Protein AF-A0A848D5L3-F1 (afdb_monomer)

InterPro domains:
  IPR059665 Lin0124, C-terminal domain [PF27405] (93-128)

pLDDT: mean 92.15, std 6.66, range [70.56, 98.25]

Radius of gyration: 46.74 Å; Cα contacts (8 Å, |Δi|>4): 109; chains: 1; bounding box: 89×37×117 Å

Mean predicted aligned error: 13.63 Å

Organism: Aneurinibacillus aneurinilyticus (NCBI:txid1391)

Secondary structure (DSSP, 8-state):
-EEEEEE-TTSBEEEEEEESS----TTEEEESS--GGGTTPEEETTTTEEEPPPPPPPPPP---HHHHHHHHHHHHHHHHHHHHHHHHHHHHHHHHHHHHHHHHHHHHHHHHHHHHHHHHHHHHTT--

Structure (mmCIF, N/CA/C/O backbone):
data_AF-A0A848D5L3-F1
#
_entry.id   AF-A0A848D5L3-F1
#
loop_
_atom_site.group_PDB
_atom_site.id
_atom_site.type_symbol
_atom_site.label_atom_id
_atom_site.label_alt_id
_atom_site.label_comp_id
_atom_site.label_asym_id
_atom_site.label_entity_id
_atom_site.label_seq_id
_atom_site.pdbx_PDB_ins_code
_atom_site.Cartn_x
_atom_site.Cartn_y
_atom_site.Cartn_z
_atom_site.occupancy
_atom_site.B_iso_or_equiv
_atom_site.auth_seq_id
_atom_site.auth_comp_id
_atom_site.auth_asym_id
_atom_site.auth_atom_id
_atom_site.pdbx_PDB_model_num
ATOM 1 N N . MET A 1 1 ? -44.422 -15.087 45.924 1.00 87.19 1 MET A N 1
ATOM 2 C CA . MET A 1 1 ? -43.324 -14.976 44.943 1.00 87.19 1 MET A CA 1
ATOM 3 C C . MET A 1 1 ? -42.078 -14.575 45.699 1.00 87.19 1 MET A C 1
ATOM 5 O O . MET A 1 1 ? -42.182 -13.724 46.573 1.00 87.19 1 MET A O 1
ATOM 9 N N . TYR A 1 2 ? -40.958 -15.224 45.410 1.00 92.81 2 TYR A N 1
ATOM 10 C CA . TYR A 1 2 ? -39.685 -15.055 46.107 1.00 92.81 2 TYR A CA 1
ATOM 11 C C . TYR A 1 2 ? -38.608 -14.722 45.079 1.00 92.81 2 TYR A C 1
ATOM 13 O O . TYR A 1 2 ? -38.515 -15.413 44.065 1.00 92.81 2 TYR A O 1
ATOM 21 N N . ASN A 1 3 ? -37.842 -13.657 45.314 1.00 94.62 3 ASN A N 1
ATOM 22 C CA . ASN A 1 3 ? -36.765 -13.226 44.426 1.00 94.62 3 ASN A CA 1
ATOM 23 C C . ASN A 1 3 ? -35.443 -13.782 44.949 1.00 94.62 3 ASN A C 1
ATOM 25 O O . ASN A 1 3 ? -35.224 -13.783 46.155 1.00 94.62 3 ASN A O 1
ATOM 29 N N . TYR A 1 4 ? -34.578 -14.244 44.060 1.00 95.00 4 TYR A N 1
ATOM 30 C CA . TYR A 1 4 ? -33.311 -14.858 44.424 1.00 95.00 4 TYR A CA 1
ATOM 31 C C . TYR A 1 4 ? -32.183 -14.368 43.529 1.00 95.00 4 TYR A C 1
ATOM 33 O O . TYR A 1 4 ? -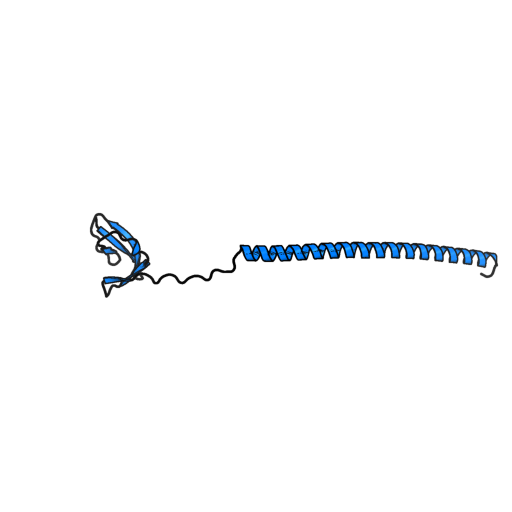32.349 -14.336 42.309 1.00 95.00 4 TYR A O 1
ATOM 41 N N . ALA A 1 5 ? -31.035 -14.066 44.130 1.00 94.75 5 ALA A N 1
ATOM 42 C CA . ALA A 1 5 ? -29.765 -13.943 43.429 1.00 94.75 5 ALA A CA 1
ATOM 43 C C . ALA A 1 5 ? -29.133 -15.332 43.286 1.00 94.75 5 ALA A C 1
ATOM 45 O O . ALA A 1 5 ? -28.942 -16.036 44.275 1.00 94.75 5 ALA A O 1
ATOM 46 N N . GLN A 1 6 ? -28.833 -15.726 42.052 1.00 95.44 6 GLN A N 1
ATOM 47 C CA . GLN A 1 6 ? -28.114 -16.952 41.733 1.00 95.44 6 GLN A CA 1
ATOM 48 C C . GLN A 1 6 ? -26.618 -16.670 41.696 1.00 95.44 6 GLN A C 1
ATOM 50 O O . GLN A 1 6 ? -26.168 -15.837 40.906 1.00 95.44 6 GLN A O 1
ATOM 55 N N . LEU A 1 7 ? -25.863 -17.387 42.518 1.00 95.19 7 LEU A N 1
ATOM 56 C CA . LEU A 1 7 ? -24.414 -17.272 42.613 1.00 95.19 7 LEU A CA 1
ATOM 57 C C . LEU A 1 7 ? -23.717 -18.349 41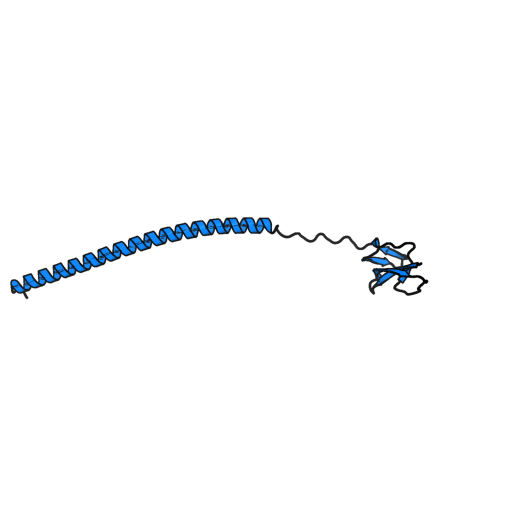.775 1.00 95.19 7 LEU A C 1
ATOM 59 O O . LEU A 1 7 ? -24.212 -19.473 41.648 1.00 95.19 7 LEU A O 1
ATOM 63 N N . ASN A 1 8 ? -22.558 -18.006 41.211 1.00 93.25 8 ASN A N 1
ATOM 64 C CA . ASN A 1 8 ? -21.613 -18.980 40.663 1.00 93.25 8 ASN A CA 1
ATOM 65 C C . ASN A 1 8 ? -20.620 -19.469 41.736 1.00 93.25 8 ASN A C 1
ATOM 67 O O . ASN A 1 8 ? -20.672 -19.052 42.888 1.00 93.25 8 ASN A O 1
ATOM 71 N N . GLU A 1 9 ? -19.680 -20.331 41.343 1.00 92.88 9 GLU A N 1
ATOM 72 C CA . GLU A 1 9 ? -18.646 -20.896 42.229 1.00 92.88 9 GLU A CA 1
ATOM 73 C C . GLU A 1 9 ? -17.712 -19.847 42.867 1.00 92.88 9 GLU A C 1
ATOM 75 O O . GLU A 1 9 ? -16.992 -20.156 43.809 1.00 92.88 9 GLU A O 1
ATOM 80 N N . SER A 1 10 ? -17.696 -18.614 42.353 1.00 90.06 10 SER A N 1
ATOM 81 C CA . SER A 1 10 ? -16.908 -17.489 42.877 1.00 90.06 10 SER A CA 1
ATOM 82 C C . SER A 1 10 ? -17.754 -16.499 43.687 1.00 90.06 10 SER A C 1
ATOM 84 O O . SER A 1 10 ? -17.321 -15.369 43.897 1.00 90.06 10 SER A O 1
ATOM 86 N N . ASN A 1 11 ? -18.964 -16.891 44.102 1.00 92.12 11 ASN A N 1
ATOM 87 C CA . ASN A 1 11 ? -19.938 -16.043 44.795 1.00 92.12 11 ASN A CA 1
ATOM 88 C C . ASN A 1 11 ? -20.358 -14.792 44.008 1.00 92.12 11 ASN A C 1
ATOM 90 O O . ASN A 1 11 ? -20.817 -13.814 44.586 1.00 92.12 11 ASN A O 1
ATOM 94 N N . ILE A 1 12 ? -20.247 -14.811 42.679 1.00 91.88 12 ILE A N 1
ATOM 95 C CA . ILE A 1 12 ? -20.699 -13.708 41.826 1.00 91.88 12 ILE A CA 1
ATOM 96 C C . ILE A 1 12 ? -22.133 -13.977 41.385 1.00 91.88 12 ILE A C 1
ATOM 98 O O . ILE A 1 12 ? -22.458 -15.075 40.923 1.00 91.88 12 ILE A O 1
ATOM 102 N N . VAL A 1 13 ? -22.984 -12.960 41.482 1.00 94.31 13 VAL A N 1
ATOM 103 C CA . VAL A 1 13 ? -24.365 -13.016 41.006 1.00 94.31 13 VAL A CA 1
ATOM 104 C C . VAL A 1 13 ? -24.380 -13.103 39.482 1.00 94.31 13 VAL A C 1
ATOM 106 O O . VAL A 1 13 ? -24.057 -12.145 38.779 1.00 94.31 13 VAL A O 1
ATOM 109 N N . VAL A 1 14 ? -24.798 -14.251 38.959 1.00 94.31 14 VAL A N 1
ATOM 110 C CA . VAL A 1 14 ? -24.908 -14.510 37.514 1.00 94.31 14 VAL A CA 1
ATOM 111 C C . VAL A 1 14 ? -26.340 -14.406 36.995 1.00 94.31 14 VAL A C 1
ATOM 113 O O . VAL A 1 14 ? -26.553 -14.319 35.788 1.00 94.31 14 VAL A O 1
ATOM 116 N N . GLY A 1 15 ? -27.333 -14.391 37.886 1.00 93.88 15 GLY A N 1
ATOM 117 C CA . GLY A 1 15 ? -28.738 -14.292 37.506 1.00 93.88 15 GLY A CA 1
ATOM 118 C C . GLY A 1 15 ? -29.640 -13.884 38.663 1.00 93.88 15 GLY A C 1
ATOM 119 O O . GLY A 1 15 ? -29.330 -14.148 39.820 1.00 93.88 15 GLY A O 1
ATOM 120 N N . ILE A 1 16 ? -30.785 -13.278 38.345 1.00 95.19 16 ILE A N 1
ATOM 121 C CA . ILE A 1 16 ? -31.872 -13.024 39.299 1.00 95.19 16 ILE A CA 1
ATOM 122 C C . ILE A 1 16 ? -33.076 -13.858 38.869 1.00 95.19 16 ILE A C 1
ATOM 124 O O . ILE A 1 16 ? -33.423 -13.908 37.690 1.00 95.19 16 ILE A O 1
ATOM 128 N N . SER A 1 17 ? -33.710 -14.557 39.803 1.00 94.56 17 SER A N 1
ATOM 129 C CA . SER A 1 17 ? -34.861 -15.418 39.524 1.00 94.56 17 SER A CA 1
ATOM 130 C C . SER A 1 17 ? -36.012 -15.146 40.464 1.00 94.56 17 SER A C 1
ATOM 132 O O . SER A 1 17 ? -35.814 -14.895 41.647 1.00 94.56 17 SER A O 1
ATOM 134 N N . GLN A 1 18 ? -37.229 -15.248 39.939 1.00 94.31 18 GLN A N 1
ATOM 135 C CA . GLN A 1 18 ? -38.452 -15.124 40.714 1.00 94.31 18 GLN A CA 1
ATOM 136 C C . GLN A 1 18 ? -39.185 -16.465 40.722 1.00 94.31 18 GLN A C 1
ATOM 138 O O . GLN A 1 18 ? -39.604 -16.965 39.681 1.00 94.31 18 GLN A O 1
ATOM 143 N N . LEU A 1 19 ? -39.333 -17.055 41.904 1.00 93.06 19 LEU A N 1
ATOM 144 C CA . LEU A 1 19 ? -39.910 -18.383 42.093 1.00 93.06 19 LEU A CA 1
ATOM 145 C C . LEU A 1 19 ? -41.243 -18.298 42.847 1.00 93.06 19 LEU A C 1
ATOM 147 O O . LEU A 1 19 ? -41.482 -17.396 43.658 1.00 93.06 19 LEU A O 1
ATOM 151 N N . SER A 1 20 ? -42.148 -19.241 42.575 1.00 92.31 20 SER A N 1
ATOM 152 C CA . SER A 1 20 ? -43.442 -19.331 43.266 1.00 92.31 20 SER A CA 1
ATOM 153 C C . SER A 1 20 ? -43.295 -19.799 44.717 1.00 92.31 20 SER A C 1
ATOM 155 O O . SER A 1 20 ? -44.045 -19.338 45.578 1.00 92.31 20 SER A O 1
ATOM 157 N N . ASN A 1 21 ? -42.289 -20.634 44.990 1.00 92.00 21 ASN A N 1
ATOM 158 C CA . ASN A 1 21 ? -42.016 -21.254 46.286 1.00 92.00 21 ASN A CA 1
ATOM 159 C C . ASN A 1 21 ? -40.642 -20.849 46.829 1.00 92.00 21 ASN A C 1
ATOM 161 O O . ASN A 1 21 ? -39.764 -20.445 46.064 1.00 92.00 21 ASN A O 1
ATOM 165 N N . LYS A 1 22 ? -40.460 -20.984 48.150 1.00 91.06 22 LYS A N 1
ATOM 166 C CA . LYS A 1 22 ? -39.141 -20.836 48.768 1.00 91.06 22 LYS A CA 1
ATOM 167 C C . LYS A 1 22 ? -38.250 -22.002 48.362 1.00 91.06 22 LYS A C 1
ATOM 169 O O . LYS A 1 22 ? -38.670 -23.156 48.428 1.00 91.06 22 LYS A O 1
ATOM 174 N N . VAL A 1 23 ? -37.030 -21.670 47.981 1.00 91.81 23 VAL A N 1
ATOM 175 C CA . VAL A 1 23 ? -35.943 -22.600 47.710 1.00 91.81 23 VAL A CA 1
ATOM 176 C C . VAL A 1 23 ? -34.845 -22.346 48.737 1.00 91.81 23 VAL A C 1
ATOM 178 O O . VAL A 1 23 ? -34.559 -21.192 49.057 1.00 91.81 23 VAL A O 1
ATOM 181 N N . ASP A 1 24 ? -34.296 -23.432 49.273 1.00 90.69 24 ASP A N 1
ATOM 182 C CA . ASP A 1 24 ? -33.191 -23.437 50.231 1.00 90.69 24 ASP A CA 1
ATOM 183 C C . ASP A 1 24 ? -31.995 -24.121 49.558 1.00 90.69 24 ASP A C 1
ATOM 185 O O . ASP A 1 24 ? -31.851 -25.344 49.586 1.00 90.69 24 ASP A O 1
ATOM 189 N N . LEU A 1 25 ? -31.227 -23.330 48.810 1.00 91.12 25 LEU A N 1
ATOM 190 C CA . LEU A 1 25 ? -30.029 -23.761 48.095 1.00 91.12 25 LEU A CA 1
ATOM 191 C C . LEU A 1 25 ? -28.907 -22.775 48.399 1.00 91.12 25 LEU A C 1
ATOM 193 O O . LEU A 1 25 ? -29.122 -21.566 48.363 1.00 91.12 25 LEU A O 1
ATOM 197 N N . SER A 1 26 ? -27.700 -23.287 48.630 1.00 89.56 26 SER A N 1
ATOM 198 C CA . SER A 1 26 ? -26.534 -22.478 49.010 1.00 89.56 26 SER A CA 1
ATOM 199 C C . SER A 1 26 ? -26.163 -21.416 47.968 1.00 89.56 26 SER A C 1
ATOM 201 O O . SER A 1 26 ? -25.651 -20.364 48.317 1.00 89.56 26 SER A O 1
ATOM 203 N N . ASN A 1 27 ? -26.459 -21.661 46.690 1.00 93.25 27 ASN A N 1
ATOM 204 C CA . ASN A 1 27 ? -26.197 -20.735 45.590 1.00 93.25 27 ASN A CA 1
ATOM 205 C C . ASN A 1 27 ? -27.382 -19.800 45.271 1.00 93.25 27 ASN A C 1
ATOM 207 O O . ASN A 1 27 ? -27.369 -19.152 44.2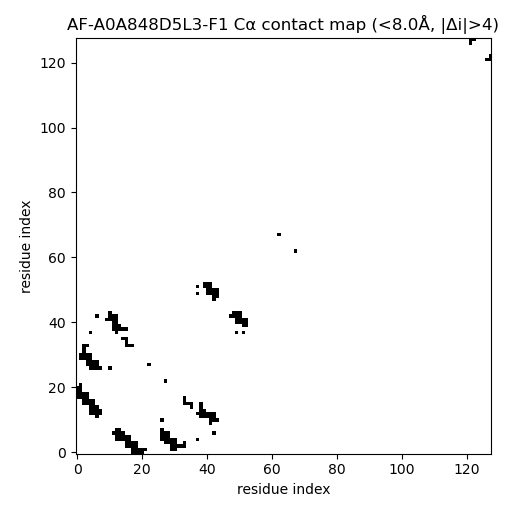23 1.00 93.25 27 ASN A O 1
ATOM 211 N N . MET A 1 28 ? -28.425 -19.762 46.109 1.00 94.00 28 MET A N 1
ATOM 212 C CA . MET A 1 28 ? -29.598 -18.904 45.923 1.00 94.00 28 MET A CA 1
ATOM 213 C C . MET A 1 28 ? -29.852 -18.041 47.160 1.00 94.00 28 MET A C 1
ATOM 215 O O . MET A 1 28 ? -30.437 -18.493 48.142 1.00 94.00 28 MET A O 1
ATOM 219 N N . ILE A 1 29 ? -29.484 -16.763 47.082 1.00 93.94 29 ILE A N 1
ATOM 220 C CA . ILE A 1 29 ? -29.689 -15.800 48.170 1.00 93.94 29 ILE A CA 1
ATOM 221 C C . ILE A 1 29 ? -31.044 -15.118 47.999 1.00 93.94 29 ILE A C 1
ATOM 223 O O . ILE A 1 29 ? -31.323 -14.552 46.941 1.00 93.94 29 ILE A O 1
ATOM 227 N N . LEU A 1 30 ? -31.904 -15.190 49.019 1.00 93.50 30 LEU A N 1
ATOM 228 C CA . LEU A 1 30 ? -33.225 -14.557 49.002 1.00 93.50 30 LEU A CA 1
ATOM 229 C C . LEU A 1 30 ? -33.083 -13.029 49.011 1.00 93.50 30 LE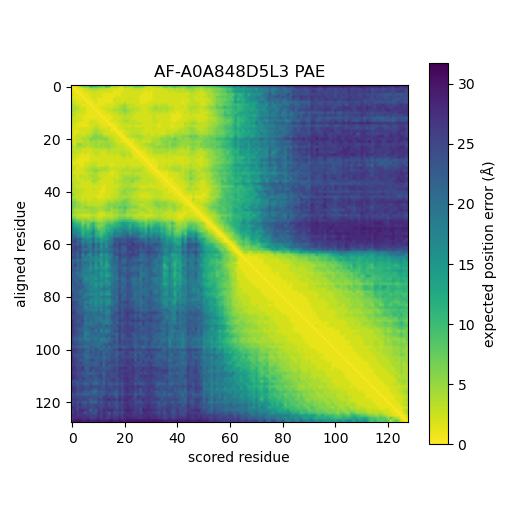U A C 1
ATOM 231 O O . LEU A 1 30 ? -32.413 -12.468 49.871 1.00 93.50 30 LEU A O 1
ATOM 235 N N . LEU A 1 31 ? -33.775 -12.365 48.091 1.00 92.44 31 LEU A N 1
ATOM 236 C CA . LEU A 1 31 ? -33.803 -10.914 47.956 1.00 92.44 31 LEU A CA 1
ATOM 237 C C . LEU A 1 31 ? -35.156 -10.351 48.394 1.00 92.44 31 LEU A C 1
ATOM 239 O O . LEU A 1 31 ? -36.210 -10.941 48.130 1.00 92.44 31 LEU A O 1
ATOM 243 N N . GLU A 1 32 ? -35.138 -9.156 48.986 1.00 91.44 32 GLU A N 1
ATOM 244 C CA . GLU A 1 32 ? -36.361 -8.416 49.321 1.00 91.44 32 GLU A CA 1
ATOM 245 C C . GLU A 1 32 ? -37.121 -7.962 48.065 1.00 91.44 32 GLU A C 1
ATOM 247 O O . GLU A 1 32 ? -38.353 -7.947 48.043 1.00 91.44 32 GLU A O 1
ATOM 252 N N . SER A 1 33 ? -36.397 -7.641 46.987 1.00 92.44 33 SER A N 1
ATOM 253 C CA . SER A 1 33 ? -36.961 -7.173 45.719 1.00 92.44 33 SER A CA 1
ATOM 254 C C . SER A 1 33 ? -36.208 -7.734 44.506 1.00 92.44 33 SER A C 1
ATOM 256 O O . SER A 1 33 ? -35.136 -8.323 44.637 1.00 92.44 33 SER A O 1
ATOM 258 N N . TYR A 1 34 ? -36.808 -7.623 43.319 1.00 91.81 34 TYR A N 1
ATOM 259 C CA . TYR A 1 34 ? -36.174 -8.044 42.070 1.00 91.81 34 TYR A CA 1
ATOM 260 C C . TYR A 1 34 ? -35.215 -6.943 41.599 1.00 91.81 34 TYR A C 1
ATOM 262 O O . TYR A 1 34 ? -35.647 -5.994 40.946 1.00 91.81 34 TYR A O 1
ATOM 270 N N . ASP A 1 35 ? -33.934 -7.062 41.957 1.00 90.06 35 ASP A N 1
ATOM 271 C CA . ASP A 1 35 ? -32.898 -6.080 41.625 1.00 90.06 35 ASP A CA 1
ATOM 272 C C . ASP A 1 35 ? -31.841 -6.670 40.686 1.00 90.06 35 ASP A C 1
ATOM 274 O O . ASP A 1 35 ? -30.989 -7.468 41.076 1.00 90.06 35 ASP A O 1
ATOM 278 N N . THR A 1 36 ? -31.894 -6.264 39.419 1.00 90.06 36 THR A N 1
ATOM 279 C CA . THR A 1 36 ? -30.919 -6.668 38.398 1.00 90.06 36 THR A CA 1
ATOM 280 C C . THR A 1 36 ? -29.592 -5.927 38.510 1.00 90.06 36 THR A C 1
ATOM 282 O O . THR A 1 36 ? -28.631 -6.324 37.858 1.00 90.06 36 THR A O 1
ATOM 285 N N . SER A 1 37 ? -29.512 -4.869 39.318 1.00 89.12 37 SER A N 1
ATOM 286 C CA . SER A 1 37 ? -28.276 -4.106 39.540 1.00 89.12 37 SER A CA 1
ATOM 287 C C . SER A 1 37 ? -27.231 -4.922 40.301 1.00 89.12 37 SER A C 1
ATOM 289 O O . SER A 1 37 ? -26.046 -4.618 40.230 1.00 89.12 37 SER A O 1
ATOM 291 N N . LEU A 1 38 ? -27.664 -5.984 40.991 1.00 89.56 38 LEU A N 1
ATOM 292 C CA . LEU A 1 38 ? -26.793 -6.938 41.672 1.00 89.56 38 LEU A CA 1
ATOM 293 C C . LEU A 1 38 ? -26.060 -7.877 40.707 1.00 89.56 38 LEU A C 1
ATOM 295 O O . LEU A 1 38 ? -25.168 -8.593 41.143 1.00 89.56 38 LEU A O 1
ATOM 299 N N . LEU A 1 39 ? -26.412 -7.918 39.416 1.00 90.31 39 LEU A N 1
ATOM 300 C CA . LEU A 1 39 ? -25.713 -8.763 38.446 1.00 90.31 39 LEU A CA 1
ATOM 301 C C . LEU A 1 39 ? -24.231 -8.379 38.366 1.00 90.31 39 LEU A C 1
ATOM 303 O O . LEU A 1 39 ? -23.883 -7.221 38.151 1.00 90.31 39 LEU A O 1
ATOM 307 N N . GLY A 1 40 ? -23.357 -9.372 38.521 1.00 89.19 40 GLY A N 1
ATOM 308 C CA . GLY A 1 40 ? -21.913 -9.172 38.592 1.00 89.19 40 GLY A CA 1
ATOM 309 C C . GLY A 1 40 ? -21.400 -8.722 39.962 1.00 89.19 40 GLY A C 1
ATOM 310 O O . GLY A 1 40 ? -20.187 -8.684 40.139 1.00 89.19 40 GLY A O 1
ATOM 311 N N . ALA A 1 41 ? -22.269 -8.423 40.935 1.00 91.62 41 ALA A N 1
ATOM 312 C CA . ALA A 1 41 ? -21.846 -8.196 42.312 1.00 91.62 41 ALA A CA 1
ATOM 313 C C . ALA A 1 41 ? -21.341 -9.502 42.940 1.00 91.62 41 ALA A C 1
ATOM 315 O O . ALA A 1 41 ? -21.850 -10.588 42.648 1.00 91.62 41 ALA A O 1
ATOM 316 N N . THR A 1 42 ? -20.358 -9.384 43.822 1.00 92.25 42 THR A N 1
ATOM 317 C CA . THR A 1 42 ? -19.860 -10.487 44.640 1.00 92.25 42 THR A CA 1
ATOM 318 C C . THR A 1 42 ? -20.643 -10.516 45.943 1.00 92.25 42 THR A C 1
ATOM 320 O O . THR A 1 42 ? -20.721 -9.511 46.642 1.00 92.25 42 THR A O 1
ATOM 323 N N . TYR A 1 43 ? -21.229 -11.656 46.278 1.00 92.38 43 TYR A N 1
ATOM 324 C CA . TYR A 1 43 ? -21.845 -11.886 47.574 1.00 92.38 43 TYR A CA 1
ATOM 325 C C . TYR A 1 43 ? -20.768 -12.240 48.601 1.00 92.38 43 TYR A C 1
ATOM 327 O O . TYR A 1 43 ? -20.004 -13.189 48.413 1.00 92.38 43 TYR A O 1
ATOM 335 N N . ASP A 1 44 ? -20.697 -11.464 49.673 1.00 91.12 44 ASP A N 1
ATOM 336 C CA . ASP A 1 44 ? -19.822 -11.727 50.806 1.00 91.12 44 ASP A CA 1
ATOM 337 C C . ASP A 1 44 ? -20.584 -12.562 51.844 1.00 91.12 44 ASP A C 1
ATOM 339 O O . ASP A 1 44 ? -21.524 -12.090 52.482 1.00 91.12 44 ASP A O 1
ATOM 343 N N . GLU A 1 45 ? -20.191 -13.827 52.000 1.00 85.81 45 GLU A N 1
ATOM 344 C CA . GLU A 1 45 ? -20.834 -14.757 52.934 1.00 85.81 45 GLU A CA 1
ATOM 345 C C . GLU A 1 45 ? -20.613 -14.385 54.407 1.00 85.81 45 GLU A C 1
ATOM 347 O O . GLU A 1 45 ? -21.407 -14.788 55.257 1.00 85.81 45 GLU A O 1
ATOM 352 N N . GLU A 1 46 ? -19.553 -13.634 54.726 1.00 86.12 46 GLU A N 1
ATOM 353 C CA . GLU A 1 46 ? -19.208 -13.275 56.104 1.00 86.12 46 GLU A CA 1
ATOM 354 C C . GLU A 1 46 ? -20.056 -12.097 56.602 1.00 86.12 46 GLU A C 1
ATOM 356 O O . GLU A 1 46 ? -20.520 -12.099 57.746 1.00 86.12 46 GLU A O 1
ATOM 361 N N . SER A 1 47 ? -20.306 -11.114 55.733 1.00 86.19 47 SER A N 1
ATOM 362 C CA . SER A 1 47 ? -21.150 -9.949 56.032 1.00 86.19 47 SER A CA 1
ATOM 363 C C . SER A 1 47 ? -22.619 -10.132 55.636 1.00 86.19 47 SER A C 1
ATOM 365 O O . SER A 1 47 ? -23.493 -9.484 56.213 1.00 86.19 47 SER A O 1
ATOM 367 N N . GLY A 1 48 ? -22.911 -11.027 54.689 1.00 86.88 48 GLY A N 1
ATOM 368 C CA . GLY A 1 48 ? -24.239 -11.195 54.100 1.00 86.88 48 GLY A CA 1
ATOM 369 C C . GLY A 1 48 ? -24.621 -10.083 53.116 1.00 86.88 48 GLY A C 1
ATOM 370 O O . GLY A 1 48 ? -25.807 -9.911 52.827 1.00 86.88 48 GLY A O 1
ATOM 371 N N . GLU A 1 49 ? -23.647 -9.315 52.617 1.00 90.19 49 GLU A N 1
ATOM 372 C CA . GLU A 1 49 ? -23.867 -8.167 51.731 1.00 90.19 49 GLU A CA 1
ATOM 373 C C . GLU A 1 49 ? -23.385 -8.419 50.292 1.00 90.19 49 GLU A C 1
ATOM 375 O O . GLU A 1 49 ? -22.504 -9.236 50.024 1.00 90.19 49 GLU A O 1
ATOM 380 N N . PHE A 1 50 ? -23.968 -7.690 49.335 1.00 91.44 50 PHE A N 1
ATOM 381 C CA . PHE A 1 50 ? -23.526 -7.697 47.939 1.00 91.44 50 PHE A CA 1
ATOM 382 C C . PHE A 1 50 ? -22.544 -6.554 47.690 1.00 91.44 50 PHE A C 1
ATOM 384 O O . PHE A 1 50 ? -22.908 -5.378 47.748 1.00 91.44 50 PHE A O 1
ATOM 391 N N . VAL A 1 51 ? -21.308 -6.903 47.348 1.00 90.06 51 VAL A N 1
ATOM 392 C CA . VAL A 1 51 ? -20.260 -5.960 46.967 1.00 90.06 51 VAL A CA 1
ATOM 393 C C . VAL A 1 51 ? -20.304 -5.767 45.449 1.00 90.06 51 VAL A C 1
ATOM 395 O O . VAL A 1 51 ? -20.064 -6.722 44.705 1.00 90.06 51 VAL A O 1
ATOM 398 N N . PRO A 1 52 ? -20.613 -4.560 44.945 1.0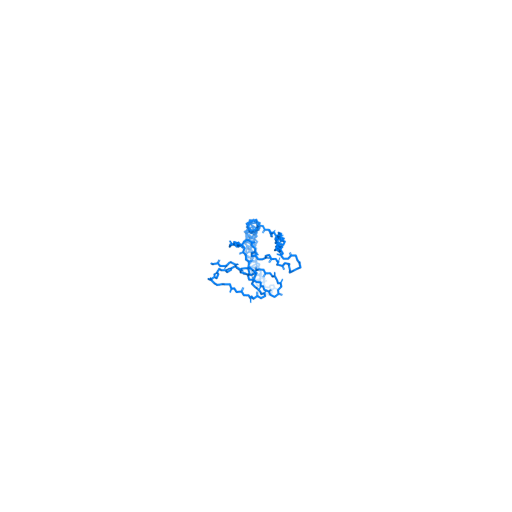0 83.62 52 PRO A N 1
ATOM 399 C CA . PRO A 1 52 ? -20.639 -4.315 43.510 1.00 83.62 52 PRO A CA 1
ATOM 400 C C . PRO A 1 52 ? -19.250 -4.541 42.908 1.00 83.62 52 PRO A C 1
ATOM 402 O O . PRO A 1 52 ? -18.233 -4.188 43.512 1.00 83.62 52 PRO A O 1
ATOM 405 N N . ALA A 1 53 ? -19.207 -5.114 41.702 1.00 75.94 53 ALA A N 1
ATOM 406 C CA . ALA A 1 53 ? -17.955 -5.250 40.974 1.00 75.94 53 ALA A CA 1
ATOM 407 C C . ALA A 1 53 ? -17.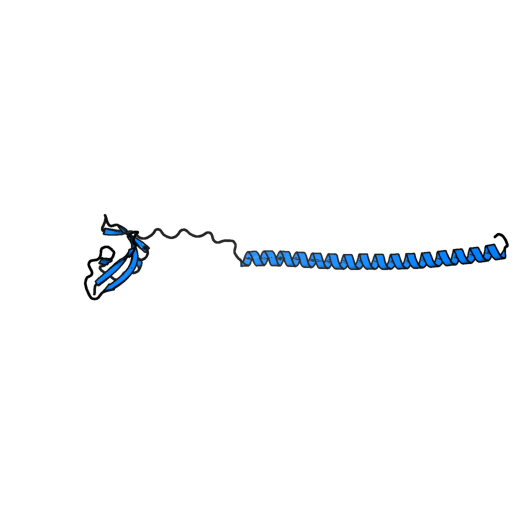289 -3.874 40.798 1.00 75.94 53 ALA A C 1
ATOM 409 O O . ALA A 1 53 ? -17.987 -2.876 40.570 1.00 75.94 53 ALA A O 1
ATOM 410 N N . PRO A 1 54 ? -15.948 -3.800 40.874 1.00 75.06 54 PRO A N 1
ATOM 411 C CA . PRO A 1 54 ? -15.246 -2.573 40.547 1.00 75.06 54 PRO A CA 1
ATOM 412 C C . PRO A 1 54 ? -15.611 -2.140 39.117 1.00 75.06 54 PRO A C 1
ATOM 414 O O . PRO A 1 54 ? -15.763 -2.994 38.236 1.00 75.06 54 PRO A O 1
ATOM 417 N N . PRO A 1 55 ? -15.780 -0.829 38.871 1.00 76.31 55 PRO A N 1
ATOM 418 C CA . PRO A 1 55 ? -16.081 -0.334 37.538 1.00 76.31 55 PRO A CA 1
ATOM 419 C C . PRO A 1 55 ? -14.995 -0.801 36.555 1.00 76.31 55 PRO A C 1
ATOM 421 O O . PRO A 1 55 ? -13.812 -0.775 36.909 1.00 76.31 55 PRO A O 1
ATOM 424 N N . PRO A 1 56 ? -15.371 -1.237 35.339 1.00 72.81 56 PRO A N 1
ATOM 425 C CA . PRO A 1 56 ? -14.404 -1.695 34.353 1.00 72.81 56 PRO A CA 1
ATOM 426 C C . PRO A 1 56 ? -13.408 -0.577 34.032 1.00 72.81 56 PRO A C 1
ATOM 428 O O . PRO A 1 56 ? -13.795 0.582 33.856 1.00 72.81 56 PRO A O 1
ATOM 431 N N . GLU A 1 57 ? -12.123 -0.924 33.956 1.00 77.50 57 GLU A N 1
ATOM 432 C CA . GLU A 1 57 ? -11.086 0.025 33.555 1.00 77.50 57 GLU A CA 1
ATOM 433 C C . GLU A 1 57 ? -11.356 0.536 32.127 1.00 77.50 57 GLU A C 1
ATOM 435 O O . GLU A 1 57 ? -11.768 -0.240 31.255 1.00 77.50 57 GLU A O 1
ATOM 440 N N . PRO A 1 58 ? -11.134 1.833 31.847 1.00 71.81 58 PRO A N 1
ATOM 441 C CA . PRO A 1 58 ? -11.266 2.355 30.498 1.00 71.81 58 PRO A CA 1
ATOM 442 C C . PRO A 1 58 ? -10.223 1.698 29.587 1.00 71.81 58 PRO A C 1
ATOM 444 O O . PRO A 1 58 ? -9.018 1.871 29.767 1.00 71.81 58 PRO A O 1
ATOM 447 N N . VAL A 1 59 ? -10.689 0.961 28.580 1.00 76.44 59 VAL A N 1
ATOM 448 C CA . VAL A 1 59 ? -9.828 0.449 27.508 1.00 76.44 59 VAL A CA 1
ATOM 449 C C . VAL A 1 59 ? -9.239 1.625 26.717 1.00 76.44 59 VAL A C 1
ATOM 451 O O . VAL A 1 59 ? -9.998 2.513 26.313 1.00 76.44 59 VAL A O 1
ATOM 454 N N . PRO A 1 60 ? -7.916 1.649 26.456 1.00 72.56 60 PRO A N 1
ATOM 455 C CA . PRO A 1 60 ? -7.306 2.655 25.597 1.00 72.56 60 PRO A CA 1
ATOM 456 C C . PRO A 1 60 ? -7.958 2.616 24.214 1.00 72.56 60 PRO A C 1
ATOM 458 O O . PRO A 1 60 ? -7.890 1.603 23.515 1.00 72.56 60 PRO A O 1
ATOM 461 N N . GLN A 1 61 ? -8.602 3.710 23.814 1.00 71.94 61 GLN A N 1
ATOM 462 C CA . GLN A 1 61 ? -9.078 3.855 22.443 1.00 71.94 61 GLN A CA 1
ATOM 463 C C . GLN A 1 61 ? -7.850 4.080 21.556 1.00 71.94 61 GLN A C 1
ATOM 465 O O . GLN A 1 61 ? -7.050 4.981 21.810 1.00 71.94 61 GLN A O 1
ATOM 470 N N . GLY A 1 62 ? -7.654 3.203 20.569 1.00 70.56 62 GLY A N 1
ATOM 471 C CA . GLY A 1 62 ? -6.616 3.376 19.555 1.00 70.56 62 GLY A CA 1
ATOM 472 C C . GLY A 1 62 ? -6.847 4.632 18.700 1.00 70.56 62 GLY A C 1
ATOM 473 O O . GLY A 1 62 ? -7.844 5.328 18.892 1.00 70.56 62 GLY A O 1
ATOM 474 N N . PRO A 1 63 ? -5.940 4.926 17.752 1.00 74.88 63 PRO A N 1
ATOM 475 C CA . PRO A 1 63 ? -6.099 6.059 16.844 1.00 74.88 63 PRO A CA 1
ATOM 476 C C . PRO A 1 63 ? -7.437 5.985 16.101 1.00 74.88 63 PRO A C 1
ATOM 478 O O . PRO A 1 63 ? -7.890 4.889 15.760 1.00 74.88 63 PRO A O 1
ATOM 481 N N . ASP A 1 64 ? -8.039 7.142 15.824 1.00 88.19 64 ASP A N 1
ATOM 482 C CA . ASP A 1 64 ? -9.297 7.210 15.088 1.00 88.19 64 ASP A CA 1
ATOM 483 C C . ASP A 1 64 ? -9.094 6.664 13.656 1.00 88.19 64 ASP A C 1
ATOM 485 O O . ASP A 1 64 ? -8.231 7.163 12.918 1.00 88.19 64 ASP A O 1
ATOM 489 N N . PRO A 1 65 ? -9.859 5.642 13.226 1.00 90.75 65 PRO A N 1
ATOM 490 C CA . PRO A 1 65 ? -9.748 5.080 11.881 1.00 90.75 65 PRO A CA 1
ATOM 491 C C . PRO A 1 65 ? -9.923 6.117 10.763 1.00 90.75 65 PRO A C 1
ATOM 493 O O . PRO A 1 65 ? -9.350 5.967 9.683 1.00 90.75 65 PRO A O 1
ATOM 496 N N . ILE A 1 66 ? -10.701 7.178 11.002 1.00 92.25 66 ILE A N 1
ATOM 497 C CA . ILE A 1 66 ? -10.926 8.244 10.022 1.00 92.25 66 ILE A CA 1
ATOM 498 C C . ILE A 1 66 ? -9.661 9.080 9.824 1.00 92.25 66 ILE A C 1
ATOM 500 O O . ILE A 1 66 ? -9.323 9.410 8.687 1.00 92.25 66 ILE A O 1
ATOM 504 N N . GLU A 1 67 ? -8.934 9.387 10.898 1.00 91.75 67 GLU A N 1
ATOM 505 C CA . GLU A 1 67 ? -7.675 10.133 10.814 1.00 91.75 67 GLU A CA 1
ATOM 506 C C . GLU A 1 67 ? -6.599 9.332 10.068 1.00 91.75 67 GLU A C 1
ATOM 508 O O . GLU A 1 67 ? -5.880 9.888 9.235 1.00 91.75 67 GLU A O 1
ATOM 513 N N . GLN A 1 68 ? -6.533 8.015 10.292 1.00 92.94 68 GLN A N 1
ATOM 514 C CA . GLN A 1 68 ? -5.621 7.134 9.553 1.00 92.94 68 GLN A CA 1
ATOM 515 C C . GLN A 1 68 ? -5.920 7.132 8.053 1.00 92.94 68 GLN A C 1
ATOM 517 O O . GLN A 1 68 ? -5.020 7.359 7.245 1.00 92.94 68 GLN A O 1
ATOM 522 N N . LEU A 1 69 ? -7.189 6.962 7.673 1.00 95.25 69 LEU A N 1
ATOM 523 C CA . LEU A 1 69 ? -7.596 6.983 6.267 1.00 95.25 69 LEU A CA 1
ATOM 524 C C . LEU A 1 69 ? -7.301 8.328 5.595 1.00 95.25 69 LEU A C 1
ATOM 526 O O . LEU A 1 69 ? -6.920 8.372 4.425 1.00 95.25 69 LEU A O 1
ATOM 530 N N . GLN A 1 70 ? -7.462 9.442 6.311 1.00 94.75 70 GLN A N 1
ATOM 531 C CA . GLN A 1 70 ? -7.119 10.762 5.781 1.00 94.75 70 GLN A CA 1
ATOM 532 C C . GLN A 1 70 ? -5.613 10.905 5.533 1.00 94.75 70 GLN A C 1
ATOM 534 O O . GLN A 1 70 ? -5.217 11.413 4.480 1.00 94.75 70 GLN A O 1
ATOM 539 N N . ALA A 1 71 ? -4.778 10.421 6.456 1.00 94.50 71 ALA A N 1
ATOM 540 C CA . ALA A 1 71 ? -3.327 10.423 6.294 1.00 94.50 71 ALA A CA 1
ATOM 541 C C . ALA A 1 71 ? -2.878 9.542 5.114 1.00 94.50 71 ALA A C 1
ATOM 543 O O . ALA A 1 71 ? -2.052 9.965 4.301 1.00 94.50 71 ALA A O 1
ATOM 544 N N . GLU A 1 72 ? -3.462 8.351 4.972 1.00 96.44 72 GLU A N 1
ATOM 545 C CA . GLU A 1 72 ? -3.192 7.443 3.852 1.00 96.44 72 GLU A CA 1
ATOM 546 C C . GLU A 1 72 ? -3.606 8.050 2.508 1.00 96.44 72 GLU A C 1
ATOM 548 O O . GLU A 1 72 ? -2.826 8.036 1.556 1.00 96.44 72 GLU A O 1
ATOM 553 N N . ASN A 1 73 ? -4.790 8.663 2.431 1.00 97.00 73 ASN A N 1
ATOM 554 C CA . ASN A 1 73 ? -5.259 9.329 1.215 1.00 97.00 73 ASN A CA 1
ATOM 555 C C . ASN A 1 73 ? -4.345 10.491 0.803 1.00 97.00 73 ASN A C 1
ATOM 557 O O . ASN A 1 73 ? -4.050 10.657 -0.383 1.00 97.00 73 ASN A O 1
ATOM 561 N N . ALA A 1 74 ? -3.857 11.281 1.764 1.00 96.81 74 ALA A N 1
ATOM 562 C CA . ALA A 1 74 ? -2.902 12.351 1.488 1.00 96.81 74 ALA A CA 1
ATOM 563 C C . ALA A 1 74 ? -1.567 11.805 0.950 1.00 96.81 74 ALA A C 1
ATOM 565 O O . ALA A 1 74 ? -1.023 12.339 -0.021 1.00 96.81 74 ALA A O 1
ATOM 566 N N . ALA A 1 75 ? -1.066 10.712 1.532 1.00 97.50 75 ALA A N 1
ATOM 567 C CA . ALA A 1 75 ? 0.148 10.050 1.066 1.00 97.50 75 ALA A CA 1
ATOM 568 C C . ALA A 1 75 ? -0.016 9.471 -0.351 1.00 97.50 75 ALA A C 1
ATOM 570 O O . ALA A 1 75 ? 0.863 9.653 -1.198 1.00 97.50 75 ALA A O 1
ATOM 571 N N . LEU A 1 76 ? -1.158 8.838 -0.636 1.00 98.12 76 LEU A N 1
ATOM 572 C CA . LEU A 1 76 ? -1.482 8.306 -1.960 1.00 98.12 76 LEU A CA 1
ATOM 573 C C . LEU A 1 76 ? -1.539 9.410 -3.018 1.00 98.12 76 LEU A C 1
ATOM 575 O O . LEU A 1 76 ? -0.948 9.252 -4.084 1.00 98.12 76 LEU A O 1
ATOM 579 N N . MET A 1 77 ? -2.167 10.553 -2.723 1.00 97.44 77 MET A N 1
ATOM 580 C CA . MET A 1 77 ? -2.184 11.691 -3.652 1.00 97.44 77 MET A CA 1
ATOM 581 C C . MET A 1 77 ? -0.771 12.183 -3.986 1.00 97.44 77 MET A C 1
ATOM 583 O O . MET A 1 77 ? -0.459 12.436 -5.150 1.00 97.44 77 MET A O 1
ATOM 587 N N . MET A 1 78 ? 0.112 12.271 -2.987 1.00 97.44 78 MET A N 1
ATOM 588 C CA . MET A 1 78 ? 1.501 12.674 -3.214 1.00 97.44 78 MET A CA 1
ATOM 589 C C . MET A 1 78 ? 2.273 11.640 -4.049 1.00 97.44 78 MET A C 1
ATOM 591 O O . MET A 1 78 ? 3.113 12.012 -4.870 1.00 97.44 78 MET A O 1
ATOM 595 N N . GLN A 1 79 ? 2.000 10.348 -3.856 1.00 97.75 79 GLN A N 1
ATOM 596 C CA . GLN A 1 79 ? 2.620 9.277 -4.633 1.00 97.75 79 GLN A CA 1
ATOM 597 C C . GLN A 1 79 ? 2.154 9.289 -6.093 1.00 97.75 79 GLN A C 1
ATOM 599 O O . GLN A 1 79 ? 2.981 9.133 -6.990 1.00 97.75 79 GLN A O 1
ATOM 604 N N . VAL A 1 80 ? 0.862 9.517 -6.339 1.00 98.06 80 VAL A N 1
ATOM 605 C CA . VAL A 1 80 ? 0.305 9.633 -7.695 1.00 98.06 80 VAL A CA 1
ATOM 606 C C . VAL A 1 80 ? 0.968 10.783 -8.449 1.00 98.06 80 VAL A C 1
ATOM 608 O O . VAL A 1 80 ? 1.502 10.558 -9.531 1.00 98.06 80 VAL A O 1
ATOM 611 N N . ALA A 1 81 ? 1.058 11.969 -7.841 1.00 97.81 81 ALA A N 1
ATOM 612 C CA . ALA A 1 81 ? 1.711 13.120 -8.467 1.00 97.81 81 ALA A CA 1
ATOM 613 C C . ALA A 1 81 ? 3.187 12.846 -8.825 1.00 97.81 81 ALA A C 1
ATOM 615 O O . ALA A 1 81 ? 3.667 13.241 -9.887 1.00 97.81 81 ALA A O 1
ATOM 616 N N . GLN A 1 82 ? 3.919 12.132 -7.963 1.00 97.44 82 GLN A N 1
ATOM 617 C CA . GLN A 1 82 ? 5.305 11.739 -8.246 1.00 97.44 82 GLN A CA 1
ATOM 618 C C . GLN A 1 82 ? 5.408 10.727 -9.389 1.00 97.44 82 GLN A C 1
ATOM 620 O O . GLN A 1 82 ? 6.325 10.814 -10.209 1.00 97.44 82 GLN A O 1
ATOM 625 N N . LEU A 1 83 ? 4.499 9.751 -9.436 1.00 97.56 83 LEU A N 1
ATOM 626 C CA . LEU A 1 83 ? 4.473 8.747 -10.496 1.00 97.56 83 LEU A CA 1
ATOM 627 C C . LEU A 1 83 ? 4.164 9.378 -11.853 1.00 97.56 83 LEU A C 1
ATOM 629 O O . LEU A 1 83 ? 4.821 9.032 -12.832 1.00 97.56 83 LEU A O 1
ATOM 633 N N . GLU A 1 84 ? 3.226 10.321 -11.905 1.00 97.25 84 GLU A N 1
ATOM 634 C CA . GLU A 1 84 ? 2.902 11.071 -13.120 1.00 97.25 84 GLU A CA 1
ATOM 635 C C . GLU A 1 84 ? 4.113 11.870 -13.617 1.00 97.25 84 GLU A C 1
ATOM 637 O O . GLU A 1 84 ? 4.538 11.678 -14.756 1.00 97.25 84 GLU A O 1
ATOM 642 N N . ALA A 1 85 ? 4.757 12.652 -12.743 1.00 97.50 85 ALA A N 1
ATOM 643 C CA . ALA A 1 85 ? 5.955 13.415 -13.098 1.00 97.50 85 ALA A CA 1
ATOM 644 C C . ALA A 1 85 ? 7.104 12.518 -13.594 1.00 97.50 85 ALA A C 1
ATOM 646 O O . ALA A 1 85 ? 7.788 12.831 -14.570 1.00 97.50 85 ALA A O 1
ATOM 647 N N . LYS A 1 86 ? 7.310 11.365 -12.946 1.00 97.69 86 LYS A N 1
ATOM 648 C CA . LYS A 1 86 ? 8.329 10.397 -13.366 1.00 97.69 86 LYS A CA 1
ATOM 649 C C . LYS A 1 86 ? 8.008 9.797 -14.734 1.00 97.69 86 LYS A C 1
ATOM 651 O O . LYS A 1 86 ? 8.921 9.602 -15.532 1.00 97.69 86 LYS A O 1
ATOM 656 N N . ASN A 1 87 ? 6.740 9.502 -15.004 1.00 97.25 87 ASN A N 1
ATOM 657 C CA . ASN A 1 87 ? 6.308 8.945 -16.281 1.00 97.25 87 ASN A CA 1
ATOM 658 C C . ASN A 1 87 ? 6.519 9.949 -17.427 1.00 97.25 87 ASN A C 1
ATOM 660 O O . ASN A 1 87 ? 7.069 9.593 -18.466 1.00 97.25 87 ASN A O 1
ATOM 664 N N . GLU A 1 88 ? 6.172 11.221 -17.215 1.00 96.75 88 GLU A N 1
ATOM 665 C CA . GLU A 1 88 ? 6.426 12.293 -18.185 1.00 96.75 88 GLU A CA 1
ATOM 666 C C . GLU A 1 88 ? 7.921 12.469 -18.468 1.00 96.75 88 GLU A C 1
ATOM 668 O O . GLU A 1 88 ? 8.334 12.545 -19.628 1.00 96.75 88 GLU A O 1
ATOM 673 N N . GLN A 1 89 ? 8.748 12.459 -17.419 1.00 96.19 89 GLN A N 1
ATOM 674 C CA . GLN A 1 89 ? 10.198 12.519 -17.572 1.00 96.19 89 GLN A CA 1
ATOM 675 C C . GLN A 1 89 ? 10.720 11.325 -18.384 1.00 96.19 89 GLN A C 1
ATOM 677 O O . GLN A 1 89 ? 11.481 11.505 -19.332 1.00 96.19 89 GLN A O 1
ATOM 682 N N . GLN A 1 90 ? 10.278 10.108 -18.056 1.00 97.00 90 GLN A N 1
ATOM 683 C CA . GLN A 1 90 ? 10.682 8.897 -18.774 1.00 97.00 90 GLN A CA 1
ATOM 684 C C . GLN A 1 90 ? 10.251 8.915 -20.243 1.00 97.00 90 GLN A C 1
ATOM 686 O O . GLN A 1 90 ? 11.004 8.457 -21.107 1.00 97.00 90 GLN A O 1
ATOM 691 N N . ALA A 1 91 ? 9.069 9.452 -20.547 1.00 97.56 91 ALA A N 1
ATOM 692 C CA . ALA A 1 91 ? 8.620 9.641 -21.920 1.00 97.56 91 ALA A CA 1
ATOM 693 C C . ALA A 1 91 ? 9.545 10.609 -22.678 1.00 97.56 91 ALA A C 1
ATOM 695 O O . ALA A 1 91 ? 9.939 10.314 -23.809 1.00 97.56 91 ALA A O 1
ATOM 696 N N . GLY A 1 92 ? 9.954 11.712 -22.041 1.00 97.00 92 GLY A N 1
ATOM 697 C CA . GLY A 1 92 ? 10.928 12.659 -22.589 1.00 97.00 92 GLY A CA 1
ATOM 698 C C . GLY A 1 92 ? 12.298 12.027 -22.851 1.00 97.00 92 GLY A C 1
ATOM 699 O O . GLY A 1 92 ? 12.825 12.135 -23.959 1.00 97.00 92 GLY A O 1
ATOM 700 N N . ASP A 1 93 ? 12.839 11.303 -21.870 1.00 97.81 93 ASP A N 1
ATOM 701 C CA . ASP A 1 93 ? 14.125 10.602 -21.986 1.00 97.81 93 ASP A CA 1
ATOM 702 C C . ASP A 1 93 ? 14.092 9.559 -23.114 1.00 97.81 93 ASP A C 1
ATOM 704 O O . ASP A 1 93 ? 15.026 9.446 -23.912 1.00 97.81 93 ASP A O 1
ATOM 708 N N . THR A 1 94 ? 12.985 8.823 -23.228 1.00 97.81 94 THR A N 1
ATOM 709 C CA . THR A 1 94 ? 12.791 7.826 -24.288 1.00 97.81 94 THR A CA 1
ATOM 710 C C . THR A 1 94 ? 12.721 8.488 -25.662 1.00 97.81 94 THR A C 1
ATOM 712 O O . THR A 1 94 ? 13.392 8.039 -26.591 1.00 97.81 94 THR A O 1
ATOM 715 N N . ALA A 1 95 ? 11.962 9.579 -25.802 1.00 97.81 95 ALA A N 1
ATOM 716 C CA . ALA A 1 95 ? 11.878 10.331 -27.052 1.00 97.81 95 ALA A CA 1
ATOM 717 C C . ALA A 1 95 ? 13.250 10.884 -27.473 1.00 97.81 95 ALA A C 1
ATOM 719 O O . ALA A 1 95 ? 13.624 10.785 -28.643 1.00 97.81 95 ALA A O 1
ATOM 720 N N . PHE A 1 96 ? 14.033 11.393 -26.518 1.00 98.19 96 PHE A N 1
ATOM 721 C CA . PHE A 1 96 ? 15.397 11.854 -26.764 1.00 98.19 96 PHE A CA 1
ATOM 722 C C . PHE A 1 96 ? 16.312 10.726 -27.263 1.00 98.19 96 PHE A C 1
ATOM 724 O O . PHE A 1 96 ? 17.036 10.903 -28.244 1.00 98.19 96 PHE A O 1
ATOM 731 N N . LEU A 1 97 ? 16.264 9.549 -26.631 1.00 98.06 97 LEU A N 1
ATOM 732 C CA . LEU A 1 97 ? 17.054 8.392 -27.060 1.00 98.06 97 LEU A CA 1
ATOM 733 C C . LEU A 1 97 ? 16.664 7.904 -28.459 1.00 98.06 97 LEU A C 1
ATOM 735 O O . LEU A 1 97 ? 17.544 7.564 -29.247 1.00 98.06 97 LEU A O 1
ATOM 739 N N . ILE A 1 98 ? 15.368 7.902 -28.785 1.00 98.25 98 ILE A N 1
ATOM 740 C CA . ILE A 1 98 ? 14.879 7.545 -30.123 1.00 98.25 98 ILE A CA 1
ATOM 741 C C . ILE A 1 98 ? 15.444 8.507 -31.172 1.00 98.25 98 ILE A C 1
ATOM 743 O O . ILE A 1 98 ? 15.978 8.051 -32.183 1.00 98.25 98 ILE A O 1
ATOM 747 N N . LEU A 1 99 ? 15.381 9.819 -30.922 1.00 98.00 99 LEU A N 1
ATOM 748 C CA . LEU A 1 99 ? 15.930 10.825 -31.836 1.00 98.00 99 LEU A CA 1
ATOM 749 C C . LEU A 1 99 ? 17.434 10.637 -32.038 1.00 98.00 99 LEU A C 1
ATOM 751 O O . LEU A 1 99 ? 17.904 10.583 -33.171 1.00 98.00 99 LEU A O 1
ATOM 755 N N . LYS A 1 100 ? 18.181 10.449 -30.947 1.00 98.00 100 LYS A N 1
ATOM 756 C CA . LYS A 1 100 ? 19.628 10.239 -31.011 1.00 98.00 100 LYS A CA 1
ATOM 757 C C . LYS A 1 100 ? 20.004 8.969 -31.780 1.00 98.00 100 LYS A C 1
ATOM 759 O O . LYS A 1 100 ? 20.981 8.974 -32.523 1.00 98.00 100 LYS A O 1
ATOM 764 N N . ASN A 1 101 ? 19.246 7.886 -31.620 1.00 97.19 101 ASN A N 1
ATOM 765 C CA . ASN A 1 101 ? 19.479 6.661 -32.385 1.00 97.19 101 ASN A CA 1
ATOM 766 C C . ASN A 1 101 ? 19.197 6.863 -33.877 1.00 97.19 101 ASN A C 1
ATOM 768 O O . ASN A 1 101 ? 20.012 6.449 -34.696 1.00 97.19 101 ASN A O 1
ATOM 772 N N . ALA A 1 102 ? 18.110 7.552 -34.233 1.00 97.81 102 ALA A N 1
ATOM 773 C CA . ALA A 1 102 ? 17.810 7.867 -35.629 1.00 97.81 102 ALA A CA 1
ATOM 774 C C . ALA A 1 102 ? 18.913 8.729 -36.278 1.00 97.81 102 ALA A C 1
ATOM 776 O O . ALA A 1 102 ? 19.303 8.484 -37.419 1.00 97.81 102 ALA A O 1
ATOM 777 N N . GLU A 1 103 ? 19.463 9.703 -35.544 1.00 97.44 103 GLU A N 1
ATOM 778 C CA . GLU A 1 103 ? 20.612 10.500 -35.999 1.00 97.44 103 GLU A CA 1
ATOM 779 C C . GLU A 1 103 ? 21.866 9.641 -36.213 1.00 97.44 103 GLU A C 1
ATOM 781 O O . GLU A 1 103 ? 22.536 9.771 -37.240 1.00 97.44 103 GLU A O 1
ATOM 786 N N . LEU A 1 104 ? 22.174 8.734 -35.280 1.00 97.94 104 LEU A N 1
ATOM 787 C CA . LEU A 1 104 ? 23.314 7.820 -35.399 1.00 97.94 104 LEU A CA 1
ATOM 788 C C . LEU A 1 104 ? 23.171 6.870 -36.595 1.00 97.94 104 LEU A C 1
ATOM 790 O O . LEU A 1 104 ? 24.147 6.633 -37.306 1.00 97.94 104 LEU A O 1
ATOM 794 N N . GLU A 1 105 ? 21.971 6.351 -36.850 1.00 97.81 105 GLU A N 1
ATOM 795 C CA . GLU A 1 105 ? 21.683 5.504 -38.014 1.00 97.81 105 GLU A CA 1
ATOM 796 C C . GLU A 1 105 ? 21.852 6.269 -39.336 1.00 97.81 105 GLU A C 1
ATOM 798 O O . GLU A 1 105 ? 22.451 5.754 -40.289 1.00 97.81 105 GLU A O 1
ATOM 803 N N . ALA A 1 106 ? 21.385 7.521 -39.392 1.00 97.44 106 ALA A N 1
ATOM 804 C CA . ALA A 1 106 ? 21.574 8.388 -40.552 1.00 97.44 106 ALA A CA 1
ATOM 805 C C . ALA A 1 106 ? 23.063 8.672 -40.803 1.00 97.44 106 ALA A C 1
ATOM 807 O O . ALA A 1 106 ? 23.536 8.547 -41.935 1.00 97.44 106 ALA A O 1
ATOM 808 N N . GLN A 1 107 ? 23.819 8.974 -39.745 1.00 97.25 107 GLN A N 1
ATOM 809 C CA . GLN A 1 107 ? 25.257 9.215 -39.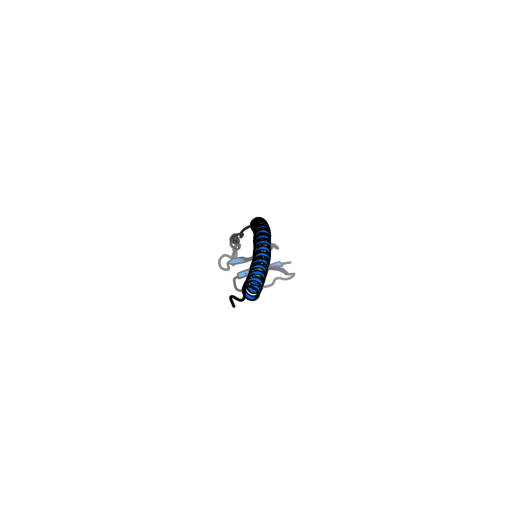834 1.00 97.25 107 GLN A CA 1
ATOM 810 C C . GLN A 1 107 ? 26.016 7.965 -40.296 1.00 97.25 107 GLN A C 1
ATOM 812 O O . GLN A 1 107 ? 26.850 8.050 -41.196 1.00 97.25 107 GLN A O 1
ATOM 817 N N . ALA A 1 108 ? 25.695 6.793 -39.741 1.00 97.31 108 ALA A N 1
ATOM 818 C CA . ALA A 1 108 ? 26.297 5.527 -40.153 1.00 97.31 108 ALA A CA 1
ATOM 819 C C . ALA A 1 108 ? 26.039 5.231 -41.639 1.00 97.31 108 ALA A C 1
ATOM 821 O O . ALA A 1 108 ? 26.950 4.820 -42.362 1.00 97.31 108 ALA A O 1
ATOM 822 N N . THR A 1 109 ? 24.819 5.499 -42.112 1.00 97.19 109 THR A N 1
ATOM 823 C CA . THR A 1 109 ? 24.452 5.339 -43.524 1.00 97.19 109 THR A CA 1
ATOM 824 C C . THR A 1 109 ? 25.239 6.294 -44.419 1.00 97.19 109 THR A C 1
ATOM 826 O O . THR A 1 109 ? 25.776 5.873 -45.444 1.00 97.19 109 THR A O 1
ATOM 829 N N . GLN A 1 110 ? 25.359 7.564 -44.023 1.00 96.00 110 GLN A N 1
ATOM 830 C CA . GLN A 1 110 ? 26.129 8.559 -44.766 1.00 96.00 110 GLN A CA 1
ATOM 831 C C . GLN A 1 110 ? 27.609 8.171 -44.854 1.00 96.00 110 GLN A C 1
ATOM 833 O O . GLN A 1 110 ? 28.174 8.142 -45.946 1.00 96.00 110 GLN A O 1
ATOM 838 N N . THR A 1 111 ? 28.234 7.808 -43.732 1.00 96.94 111 THR A N 1
ATOM 839 C CA . THR A 1 111 ? 29.640 7.383 -43.714 1.00 96.94 111 THR A CA 1
ATOM 840 C C . THR A 1 111 ? 29.867 6.155 -44.599 1.00 96.94 111 THR A C 1
ATOM 842 O O . THR A 1 111 ? 30.861 6.097 -45.321 1.00 96.94 111 THR A O 1
ATOM 845 N N . ALA A 1 112 ? 28.939 5.193 -44.611 1.00 97.12 112 ALA A N 1
ATOM 846 C CA . ALA A 1 112 ? 29.026 4.037 -45.502 1.00 97.12 112 ALA A CA 1
ATOM 847 C C . ALA A 1 112 ? 28.959 4.435 -46.992 1.00 97.12 112 ALA A C 1
ATOM 849 O O . ALA A 1 112 ? 29.714 3.904 -4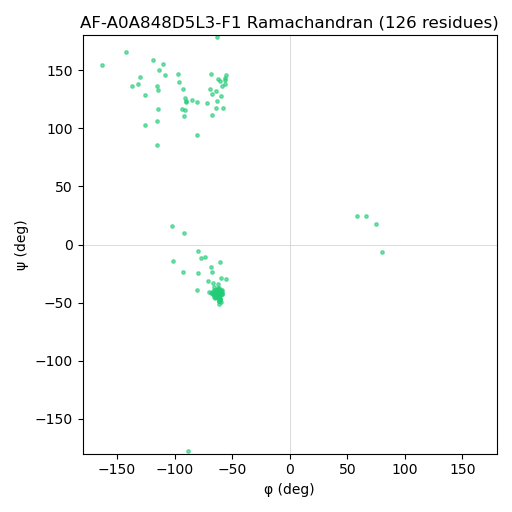7.808 1.00 97.12 112 ALA A O 1
ATOM 850 N N . GLN A 1 113 ? 28.099 5.394 -47.356 1.00 96.12 113 GLN A N 1
ATOM 851 C CA . GLN A 1 113 ? 28.008 5.920 -48.726 1.00 96.12 113 GLN A CA 1
ATOM 852 C C . GLN A 1 113 ? 29.271 6.684 -49.147 1.00 96.12 113 GLN A C 1
ATOM 854 O O . GLN A 1 113 ? 29.759 6.501 -50.266 1.00 96.12 113 GLN A O 1
ATOM 859 N N . GLU A 1 114 ? 29.825 7.510 -48.259 1.00 97.06 114 GLU A N 1
ATOM 860 C CA . GLU A 1 114 ? 31.078 8.241 -48.488 1.00 97.06 114 GLU A CA 1
ATOM 861 C C . GLU A 1 114 ? 32.248 7.273 -48.710 1.00 97.06 114 GLU A C 1
ATOM 863 O O . GLU A 1 114 ? 33.001 7.418 -49.675 1.00 97.06 114 GLU A O 1
ATOM 868 N N . GLN A 1 115 ? 32.355 6.229 -47.880 1.00 95.62 115 GLN A N 1
ATOM 869 C CA . GL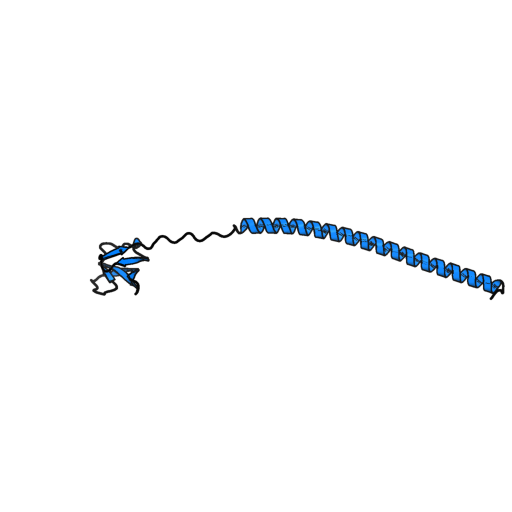N A 1 115 ? 33.371 5.184 -48.034 1.00 95.62 115 GLN A CA 1
ATOM 870 C C . GLN A 1 115 ? 33.224 4.417 -49.354 1.00 95.62 115 GLN A C 1
ATOM 872 O O . GLN A 1 115 ? 34.219 4.193 -50.044 1.00 95.62 115 GLN A O 1
ATOM 877 N N . ALA A 1 116 ? 31.999 4.047 -49.741 1.00 96.19 116 ALA A N 1
ATOM 878 C CA . ALA A 1 116 ? 31.744 3.377 -51.016 1.00 96.19 116 ALA A CA 1
ATOM 879 C C . ALA A 1 116 ? 32.116 4.262 -52.219 1.00 96.19 116 ALA A C 1
ATOM 881 O O . ALA A 1 116 ? 32.691 3.779 -53.196 1.00 96.19 116 ALA A O 1
ATOM 882 N N . SER A 1 117 ? 31.828 5.563 -52.131 1.00 96.44 117 SER A N 1
ATOM 883 C CA . SER A 1 117 ? 32.169 6.544 -53.167 1.00 96.44 117 SER A CA 1
ATOM 884 C C . SER A 1 117 ? 33.682 6.693 -53.321 1.00 96.44 117 SER A C 1
ATOM 886 O O . SER A 1 117 ? 34.197 6.629 -54.437 1.00 96.44 117 SER A O 1
ATOM 888 N N . LEU A 1 118 ? 34.403 6.808 -52.200 1.00 95.50 118 LEU A N 1
ATOM 889 C CA . LEU A 1 118 ? 35.863 6.877 -52.191 1.00 95.50 118 LEU A CA 1
ATOM 890 C C . LEU A 1 118 ? 36.493 5.603 -52.772 1.00 95.50 118 LEU A C 1
ATOM 892 O O . LEU A 1 118 ? 37.433 5.688 -53.559 1.00 95.50 118 LEU A O 1
ATOM 896 N N . LEU A 1 119 ? 35.965 4.427 -52.417 1.00 94.62 119 LEU A N 1
ATOM 897 C CA . LEU A 1 119 ? 36.452 3.152 -52.942 1.00 94.62 119 LEU A CA 1
ATOM 898 C C . LEU A 1 119 ? 36.311 3.094 -54.469 1.00 94.62 119 LEU A C 1
ATOM 900 O O . LEU A 1 119 ? 37.276 2.770 -55.156 1.00 94.62 119 LEU A O 1
ATOM 904 N N . MET A 1 120 ? 35.145 3.474 -55.005 1.00 93.94 120 MET A N 1
ATOM 905 C CA . MET A 1 120 ? 34.928 3.546 -56.453 1.00 93.94 120 MET A CA 1
ATOM 906 C C . MET A 1 120 ? 35.903 4.512 -57.136 1.00 93.94 120 MET A C 1
ATOM 908 O O . MET A 1 120 ? 36.454 4.178 -58.183 1.00 93.94 120 MET A O 1
ATOM 912 N N . GLU A 1 121 ? 36.155 5.685 -56.550 1.00 94.75 121 GLU A N 1
ATOM 913 C CA . GLU A 1 121 ? 37.102 6.660 -57.100 1.00 94.75 121 GLU A CA 1
ATOM 914 C C . GLU A 1 121 ? 38.541 6.121 -57.125 1.00 94.75 121 GLU A C 1
ATOM 916 O O . GLU A 1 121 ? 39.245 6.264 -58.128 1.00 94.75 121 GLU A O 1
ATOM 921 N N . LEU A 1 122 ? 38.982 5.475 -56.042 1.00 93.81 122 LEU A N 1
ATOM 922 C CA . LEU A 1 122 ? 40.315 4.880 -55.951 1.00 93.81 122 LEU A CA 1
ATOM 923 C C . LEU A 1 122 ? 40.501 3.734 -56.956 1.00 93.81 122 LEU A C 1
ATOM 925 O O . LEU A 1 122 ? 41.554 3.664 -57.596 1.00 93.81 122 LEU A O 1
ATOM 929 N N . THR A 1 123 ? 39.472 2.903 -57.160 1.00 93.19 123 THR A N 1
ATOM 930 C CA . THR A 1 123 ? 39.457 1.874 -58.212 1.00 93.19 123 THR A CA 1
ATOM 931 C C . THR A 1 123 ? 39.516 2.498 -59.609 1.00 93.19 123 THR A C 1
ATOM 933 O O . THR A 1 123 ? 40.304 2.057 -60.441 1.00 93.19 123 THR A O 1
ATOM 936 N N . MET A 1 124 ? 38.749 3.562 -59.883 1.00 92.19 124 MET A N 1
ATOM 937 C CA . MET A 1 124 ? 38.807 4.260 -61.180 1.00 92.19 124 MET A CA 1
ATOM 938 C C . MET A 1 124 ? 40.182 4.880 -61.455 1.00 92.19 124 MET A C 1
ATOM 940 O O . MET A 1 124 ? 40.622 4.923 -62.602 1.00 92.19 124 MET A O 1
ATOM 944 N N . LYS A 1 125 ? 40.871 5.355 -60.412 1.00 93.00 125 LYS A N 1
ATOM 945 C CA . LYS A 1 125 ? 42.229 5.909 -60.505 1.00 93.00 125 LYS A CA 1
ATOM 946 C C . LYS A 1 125 ? 43.328 4.837 -60.559 1.00 93.00 125 LYS A C 1
ATOM 948 O O . LYS A 1 125 ? 44.487 5.201 -60.741 1.00 93.00 125 LYS A O 1
ATOM 953 N N . GLY A 1 126 ? 42.993 3.551 -60.409 1.00 87.69 126 GLY A N 1
ATOM 954 C CA . GLY A 1 126 ? 43.948 2.436 -60.423 1.00 87.69 126 GLY A CA 1
ATOM 955 C C . GLY A 1 126 ? 44.930 2.437 -59.245 1.00 87.69 126 GLY A C 1
ATOM 956 O O . GLY A 1 126 ? 46.041 1.928 -59.376 1.00 87.69 126 GLY A O 1
ATOM 957 N N . VAL A 1 127 ? 44.556 3.064 -58.123 1.00 87.38 127 VAL A N 1
ATOM 958 C CA . VAL A 1 127 ? 45.391 3.155 -56.906 1.00 87.38 127 VAL A CA 1
ATOM 959 C C . VAL A 1 127 ? 45.326 1.860 -56.086 1.00 87.38 127 VAL A C 1
ATOM 961 O O . VAL A 1 127 ? 46.259 1.552 -55.344 1.00 87.38 127 VAL A O 1
ATOM 964 N N . ILE A 1 128 ? 44.237 1.108 -56.242 1.00 74.06 128 ILE A N 1
ATOM 965 C CA . ILE A 1 128 ? 43.943 -0.197 -55.636 1.00 74.06 128 ILE A CA 1
ATOM 966 C C . ILE A 1 128 ? 43.251 -1.095 -56.655 1.00 74.06 128 ILE A C 1
ATOM 968 O O . ILE A 1 128 ? 42.597 -0.542 -57.572 1.00 74.06 128 ILE A O 1
#

Sequence (128 aa):
MYNYAQLNESNIVVGISQLSNKVDLSNMILLESYDTSLLGATYDEESGEFVPAPPPEPVPQGPDPIEQLQAENAALMMQVAQLEAKNEQQAGDTAFLILKNAELEAQATQTAQEQASLLMELTMKGVI

Foldseek 3Di:
DWKWFFADPQQARQDIDDDPDDDDDPRTDTDPDRDPQSHRWHQDPVVRDTHHDDDDDDDDDDDDPVVVVVVVVVVVVVVVVVVVVVVVVVVVVVVVVVVVVVVVVVVVVVVVVVVVVVVVVCVVVVVD

Solvent-accessible surface area (backbone atoms only — not comparable to full-atom values): 7487 Å² total; per-residue (Å²): 114,40,26,27,40,31,40,49,100,79,35,29,22,77,44,74,46,79,34,82,61,92,76,93,46,97,50,43,48,82,40,97,58,90,62,74,84,49,56,56,12,34,53,38,84,90,81,72,44,75,44,71,57,78,78,79,78,85,73,85,80,71,81,58,70,66,60,52,52,52,52,52,52,54,52,49,54,56,49,51,54,51,52,51,54,51,50,54,50,51,51,51,55,50,52,52,52,52,52,54,49,54,52,51,52,51,49,53,52,50,52,52,52,52,53,52,51,52,52,52,51,37,45,76,69,65,78,98